Protein AF-A0A895XS58-F1 (afdb_monomer)

Organism: NCBI:txid2811108

Solvent-accessible surface area (backbone atoms only — not comparable to full-atom values): 7412 Å² total; per-residue (Å²): 134,59,72,72,59,52,55,50,51,54,54,49,50,51,52,51,53,51,51,50,50,53,52,44,53,51,46,25,74,73,75,34,82,37,66,32,33,68,58,48,52,53,50,45,73,73,41,39,81,55,27,58,73,80,34,48,70,58,36,33,53,48,30,47,49,38,15,52,22,23,49,63,63,69,35,55,72,57,15,49,54,30,34,52,54,28,34,53,51,18,61,77,70,66,35,46,55,60,28,11,53,38,33,38,52,52,18,50,53,29,45,77,72,69,36,54,84,66,13,53,63,29,45,53,49,14,60,73,34,36,76,76,83,75,81,75,70,96,78,131

pLDDT: mean 88.07, std 14.71, range [38.66, 98.62]

Radius of gyration: 17.18 Å; Cα contacts (8 Å, |Δi|>4): 136; chains: 1; bounding box: 55×33×44 Å

Nearest PDB structures (foldseek):
  6q6g-assembly1_Z  TM=8.247E-01  e=3.314E-01  Homo sapiens
  4g2v-assembly1_A  TM=5.310E-01  e=8.741E-02  Mus musculus
  4a1s-assembly1_B  TM=5.848E-01  e=1.833E-01  Drosophila melanogaster
  6hc2-assembly4_S  TM=4.593E-01  e=2.589E-01  Homo sapiens
  6hc2-assembly1_C  TM=4.607E-01  e=2.589E-01  Homo sapiens

Structure (mmCIF, N/CA/C/O backbone):
data_AF-A0A895XS58-F1
#
_entry.id   AF-A0A895XS58-F1
#
loop_
_atom_site.group_PDB
_atom_site.id
_atom_site.type_symbol
_atom_site.label_atom_id
_atom_site.label_alt_id
_atom_site.label_comp_id
_atom_site.label_asym_id
_atom_site.label_entity_id
_atom_site.label_seq_id
_atom_site.pdbx_PDB_ins_code
_atom_site.Cartn_x
_atom_site.Cartn_y
_atom_site.Cartn_z
_atom_site.occupancy
_atom_site.B_iso_or_equiv
_atom_site.auth_seq_id
_atom_site.auth_comp_id
_atom_site.auth_asym_id
_atom_site.auth_atom_id
_atom_site.pdbx_PDB_model_num
ATOM 1 N N . MET A 1 1 ? -31.443 1.891 18.732 1.00 51.69 1 MET A N 1
ATOM 2 C CA . MET A 1 1 ? -30.310 0.959 18.562 1.00 51.69 1 MET A CA 1
ATOM 3 C C . MET A 1 1 ? -29.328 1.262 19.680 1.00 51.69 1 MET A C 1
ATOM 5 O O . MET A 1 1 ? -29.010 2.432 19.854 1.00 51.69 1 MET A O 1
ATOM 9 N N . SER A 1 2 ? -29.003 0.283 20.526 1.00 69.00 2 SER A N 1
ATOM 10 C CA . SER A 1 2 ? -28.179 0.504 21.722 1.00 69.00 2 SER A CA 1
ATOM 11 C C . SER A 1 2 ? -26.706 0.643 21.328 1.00 69.00 2 SER A C 1
ATOM 13 O O . SER A 1 2 ? -26.252 -0.062 20.431 1.00 69.00 2 SER A O 1
ATOM 15 N N . THR A 1 3 ? -25.945 1.514 21.994 1.00 66.06 3 THR A N 1
ATOM 16 C CA . THR A 1 3 ? -24.501 1.720 21.745 1.00 66.06 3 THR A CA 1
ATOM 17 C C . THR A 1 3 ? -23.698 0.419 21.835 1.00 66.06 3 THR A C 1
ATOM 19 O O . THR A 1 3 ? -22.768 0.206 21.067 1.00 66.06 3 THR A O 1
ATOM 22 N N . LYS A 1 4 ? -24.140 -0.511 22.687 1.00 66.44 4 LYS A N 1
ATOM 23 C CA . LYS A 1 4 ? -23.542 -1.840 22.861 1.00 66.44 4 LYS A CA 1
ATOM 24 C C . LYS A 1 4 ? -23.708 -2.771 21.648 1.00 66.44 4 LYS A C 1
ATOM 26 O O . LYS A 1 4 ? -22.872 -3.647 21.444 1.00 66.44 4 LYS A O 1
ATOM 31 N N . ASP A 1 5 ? -24.769 -2.596 20.858 1.00 59.31 5 ASP A N 1
ATOM 32 C CA . ASP A 1 5 ? -24.979 -3.379 19.633 1.00 59.31 5 ASP A CA 1
ATOM 33 C C . ASP A 1 5 ? -24.129 -2.831 18.479 1.00 59.31 5 ASP A C 1
ATOM 35 O O . ASP A 1 5 ? -23.640 -3.609 17.665 1.00 59.31 5 ASP A O 1
ATOM 39 N N . SER A 1 6 ? -23.894 -1.512 18.448 1.00 60.16 6 SER A N 1
ATOM 40 C CA . SER A 1 6 ? -23.023 -0.865 17.455 1.00 60.16 6 SER A CA 1
ATOM 41 C C . SER A 1 6 ? -21.559 -1.278 17.638 1.00 60.16 6 SER A C 1
ATOM 43 O O . SER A 1 6 ? -20.952 -1.765 16.689 1.00 60.16 6 SER A O 1
ATOM 45 N N . ASP A 1 7 ? -21.037 -1.218 18.871 1.00 61.06 7 ASP A N 1
ATOM 46 C CA . ASP A 1 7 ? -19.665 -1.652 19.194 1.00 61.06 7 ASP A CA 1
ATOM 47 C C . ASP A 1 7 ? -19.419 -3.125 18.833 1.00 61.06 7 ASP A C 1
ATOM 49 O O . ASP A 1 7 ? -18.340 -3.510 18.379 1.00 61.06 7 ASP A O 1
ATOM 53 N N . ARG A 1 8 ? -20.430 -3.982 19.022 1.00 57.44 8 ARG A N 1
ATOM 54 C CA . ARG A 1 8 ? -20.319 -5.414 18.722 1.00 57.44 8 ARG A CA 1
ATOM 55 C C . ARG A 1 8 ? -20.285 -5.692 17.219 1.00 57.44 8 ARG A C 1
ATOM 57 O O . ARG A 1 8 ? -19.571 -6.598 16.794 1.00 57.44 8 ARG A O 1
ATOM 64 N N . ILE A 1 9 ? -21.049 -4.940 16.427 1.00 62.66 9 ILE A N 1
ATOM 65 C CA . ILE A 1 9 ? -21.054 -5.060 14.962 1.00 62.66 9 ILE A CA 1
ATOM 66 C C . ILE A 1 9 ? -19.726 -4.548 14.389 1.00 62.66 9 ILE A C 1
ATOM 68 O O . ILE A 1 9 ? -19.127 -5.230 13.559 1.00 62.66 9 ILE A O 1
ATOM 72 N N . GLU A 1 10 ? -19.220 -3.415 14.884 1.00 62.69 10 GLU A N 1
ATOM 73 C CA . GLU A 1 10 ? -17.927 -2.854 14.465 1.00 62.69 10 GLU A CA 1
ATOM 74 C C . GLU A 1 10 ? -16.756 -3.789 14.815 1.00 62.69 10 GLU A C 1
ATOM 76 O O . GLU A 1 10 ? -15.933 -4.101 13.955 1.00 62.69 10 GLU A O 1
ATOM 81 N N . SER A 1 11 ? -16.739 -4.352 16.030 1.00 62.91 11 SER A N 1
ATOM 82 C CA . SER A 1 11 ? -15.737 -5.345 16.447 1.00 62.91 11 SER A CA 1
ATOM 83 C C . SER A 1 11 ? -15.794 -6.647 15.628 1.00 62.91 11 SER A C 1
ATOM 85 O O . SER A 1 11 ? -14.754 -7.254 15.343 1.00 62.91 11 SER A O 1
ATOM 87 N N . SER A 1 12 ? -16.990 -7.075 15.211 1.00 69.94 12 SER A N 1
ATOM 88 C CA . SER A 1 12 ? -17.161 -8.246 14.342 1.00 69.94 12 SER A CA 1
ATOM 89 C C . SER A 1 12 ? -16.575 -8.001 12.948 1.00 69.94 12 SER A C 1
ATOM 91 O O . SER A 1 12 ? -15.835 -8.847 12.449 1.00 69.94 12 SER A O 1
ATOM 93 N N . GLY A 1 13 ? -16.843 -6.834 12.351 1.00 71.44 13 GLY A N 1
ATOM 94 C CA . GLY A 1 13 ? -16.297 -6.456 11.041 1.00 71.44 13 GLY A CA 1
ATOM 95 C C . GLY A 1 13 ? -14.772 -6.308 11.047 1.00 71.44 13 GLY A C 1
ATOM 96 O O . GLY A 1 13 ? -14.095 -6.754 10.123 1.00 71.44 13 GLY A O 1
ATOM 97 N N . ALA A 1 14 ? -14.202 -5.772 12.130 1.00 74.38 14 ALA A N 1
ATOM 98 C CA . ALA A 1 14 ? -12.754 -5.684 12.314 1.00 74.38 14 ALA A CA 1
ATOM 99 C C . ALA A 1 14 ? -12.065 -7.058 12.340 1.00 74.38 14 ALA A C 1
ATOM 101 O O . ALA A 1 14 ? -11.001 -7.264 11.741 1.00 74.38 14 ALA A O 1
ATOM 102 N N . THR A 1 15 ? -12.700 -8.016 13.018 1.00 82.69 15 THR A N 1
ATOM 103 C CA . THR A 1 15 ? -12.212 -9.395 13.119 1.00 82.69 15 THR A CA 1
ATOM 104 C C . THR A 1 15 ? -12.270 -10.091 11.759 1.00 82.69 15 THR A C 1
ATOM 106 O O . THR A 1 15 ? -11.309 -10.752 11.363 1.00 82.69 15 THR A O 1
ATOM 109 N N . GLU A 1 16 ? -13.355 -9.890 11.009 1.00 89.31 16 GLU A N 1
ATOM 110 C CA . GLU A 1 16 ? -13.529 -10.433 9.659 1.00 89.31 16 GLU A CA 1
ATOM 111 C C . GLU A 1 16 ? -12.497 -9.868 8.674 1.00 89.31 16 GLU A C 1
ATOM 113 O O . GLU A 1 16 ? -11.825 -10.628 7.978 1.00 89.31 16 GLU A O 1
ATOM 118 N N . ALA A 1 17 ? -12.279 -8.551 8.676 1.00 91.00 17 ALA A N 1
ATOM 119 C CA . ALA A 1 17 ? -11.302 -7.918 7.795 1.00 91.00 17 ALA A CA 1
ATOM 120 C C . ALA A 1 17 ? -9.863 -8.360 8.087 1.00 91.00 17 ALA A C 1
ATOM 122 O O . ALA A 1 17 ? -9.064 -8.554 7.167 1.00 91.00 17 ALA A O 1
ATOM 123 N N . THR A 1 18 ? -9.535 -8.569 9.362 1.00 93.31 18 THR A N 1
ATOM 124 C CA . THR A 1 18 ? -8.230 -9.104 9.765 1.00 93.31 18 THR A CA 1
ATOM 125 C C . THR A 1 18 ? -8.058 -10.554 9.309 1.00 93.31 18 THR A C 1
ATOM 127 O O . THR A 1 18 ? -6.997 -10.917 8.799 1.00 93.31 18 THR A O 1
ATOM 130 N N . ALA A 1 19 ? -9.099 -11.382 9.440 1.00 94.50 19 ALA A N 1
ATOM 131 C CA . ALA A 1 19 ? -9.082 -12.754 8.943 1.00 94.50 19 ALA A CA 1
ATOM 132 C C . ALA A 1 19 ? -8.915 -12.795 7.417 1.00 94.50 19 ALA A C 1
ATOM 134 O O . ALA A 1 19 ? -8.087 -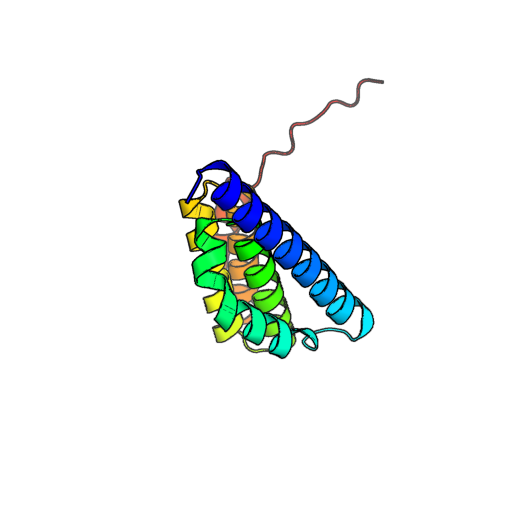13.557 6.914 1.00 94.50 19 ALA A O 1
ATOM 135 N N . LYS A 1 20 ? -9.624 -11.922 6.691 1.00 95.88 20 LYS A N 1
ATOM 136 C CA . LYS A 1 20 ? -9.516 -11.831 5.235 1.00 95.88 20 LYS A CA 1
ATOM 137 C C . LYS A 1 20 ? -8.121 -11.414 4.779 1.00 95.88 20 LYS A C 1
ATOM 139 O O . LYS A 1 20 ? -7.572 -12.006 3.855 1.00 95.88 20 LYS A O 1
ATOM 144 N N . LEU A 1 21 ? -7.512 -10.438 5.451 1.00 96.00 21 LEU A N 1
ATOM 145 C CA . LEU A 1 21 ? -6.126 -10.044 5.194 1.00 96.00 21 LEU A CA 1
ATOM 146 C C . LEU A 1 21 ? -5.153 -11.221 5.375 1.00 96.00 21 LEU A C 1
ATOM 148 O O . LEU A 1 21 ? -4.260 -11.415 4.551 1.00 96.00 21 LEU A O 1
ATOM 152 N N . SER A 1 22 ? -5.321 -12.012 6.436 1.00 96.12 22 SER A N 1
ATOM 153 C CA . SER A 1 22 ? -4.500 -13.205 6.668 1.00 96.12 22 SER A CA 1
ATOM 154 C C . SER A 1 22 ? -4.687 -14.269 5.582 1.00 96.12 22 SER A C 1
ATOM 156 O O . SER A 1 22 ? -3.703 -14.864 5.148 1.00 96.12 22 SER A O 1
ATOM 158 N N . GLU A 1 23 ? -5.917 -14.487 5.112 1.00 95.75 23 GLU A N 1
ATOM 159 C CA . GLU A 1 23 ? -6.206 -15.397 3.996 1.00 95.75 23 GLU A CA 1
ATOM 160 C C . GLU A 1 23 ? -5.501 -14.951 2.708 1.00 95.75 23 GLU A C 1
ATOM 162 O O . GLU A 1 23 ? -4.808 -15.749 2.080 1.00 95.75 23 GLU A O 1
ATOM 167 N N . LEU A 1 24 ? -5.614 -13.669 2.353 1.00 95.44 24 LEU A N 1
ATOM 168 C CA . LEU A 1 24 ? -5.005 -13.112 1.142 1.00 95.44 24 LEU A CA 1
ATOM 169 C C . LEU A 1 24 ? -3.473 -13.203 1.172 1.00 95.44 24 LEU A C 1
ATOM 171 O O . LEU A 1 24 ? -2.862 -13.599 0.185 1.00 95.44 24 LEU A O 1
ATOM 175 N N . ARG A 1 25 ? -2.845 -12.926 2.322 1.00 94.12 25 ARG A N 1
ATOM 176 C CA . ARG A 1 25 ? -1.393 -13.122 2.503 1.00 94.12 25 ARG A CA 1
ATOM 177 C C . ARG A 1 25 ? -0.981 -14.585 2.364 1.00 94.12 25 ARG A C 1
ATOM 179 O O . ARG A 1 25 ? 0.081 -14.883 1.829 1.00 94.12 25 ARG A O 1
ATOM 186 N N . ALA A 1 26 ? -1.802 -15.509 2.859 1.00 93.62 26 ALA A N 1
ATOM 187 C CA . ALA A 1 26 ? -1.534 -16.935 2.710 1.00 93.62 26 ALA A CA 1
ATOM 188 C C . ALA A 1 26 ? -1.683 -17.400 1.253 1.00 93.62 26 ALA A C 1
ATOM 190 O O . ALA A 1 26 ? -0.967 -18.311 0.834 1.00 93.62 26 ALA A O 1
ATOM 191 N N . LEU A 1 27 ? -2.600 -16.791 0.494 1.00 91.88 27 LEU A N 1
ATOM 192 C CA . LEU A 1 27 ? -2.778 -17.052 -0.930 1.00 91.88 27 LEU A CA 1
ATOM 193 C C . LEU A 1 27 ? -1.536 -16.625 -1.726 1.00 91.88 27 LEU A C 1
ATOM 195 O O . LEU A 1 27 ? -0.988 -17.459 -2.447 1.00 91.88 27 LEU A O 1
ATOM 199 N N . ASP A 1 28 ? -1.066 -15.390 -1.529 1.00 89.38 28 ASP A N 1
ATOM 200 C CA . ASP A 1 28 ? 0.188 -14.879 -2.108 1.00 89.38 28 ASP A CA 1
ATOM 201 C C . ASP A 1 28 ? 1.369 -15.799 -1.774 1.00 89.38 28 ASP A C 1
ATOM 203 O O . ASP A 1 28 ? 2.011 -16.361 -2.658 1.00 89.38 28 ASP A O 1
ATOM 207 N N . HIS A 1 29 ? 1.573 -16.094 -0.487 1.00 88.50 29 HIS A N 1
ATOM 208 C CA . HIS A 1 29 ? 2.678 -16.945 -0.050 1.00 88.50 29 HIS A CA 1
ATOM 209 C C . HIS A 1 29 ? 2.665 -18.347 -0.685 1.00 88.50 29 HIS A C 1
ATOM 211 O O . HIS A 1 29 ? 3.718 -18.950 -0.896 1.00 88.50 29 HIS A O 1
ATOM 217 N N . ARG A 1 30 ? 1.477 -18.895 -0.973 1.00 91.56 30 ARG A N 1
ATOM 218 C CA . ARG A 1 30 ? 1.322 -20.245 -1.533 1.00 91.56 30 ARG A CA 1
ATOM 219 C C . ARG A 1 30 ? 1.480 -20.282 -3.049 1.00 91.56 30 ARG A C 1
ATOM 221 O O . ARG A 1 30 ? 2.024 -21.255 -3.569 1.00 91.56 30 ARG A O 1
ATOM 228 N N . HIS A 1 31 ? 0.933 -19.296 -3.750 1.00 87.81 31 HIS A N 1
ATOM 229 C CA . HIS A 1 31 ? 0.808 -19.326 -5.209 1.00 87.81 31 HIS A CA 1
ATOM 230 C C . HIS A 1 31 ? 1.777 -18.384 -5.923 1.00 87.81 31 HIS A C 1
ATOM 232 O O . HIS A 1 31 ? 1.988 -18.535 -7.127 1.00 87.81 31 HIS A O 1
ATOM 238 N N . GLY A 1 32 ? 2.420 -17.499 -5.169 1.00 82.94 32 GLY A N 1
ATOM 239 C CA . GLY A 1 32 ? 3.399 -16.546 -5.640 1.00 82.94 32 GLY A CA 1
ATOM 240 C C . GLY A 1 32 ? 2.799 -15.207 -6.055 1.00 82.94 32 GLY A C 1
ATOM 241 O O . GLY A 1 32 ? 1.588 -15.038 -6.208 1.00 82.94 32 GLY A O 1
ATOM 242 N N . ALA A 1 33 ? 3.739 -14.302 -6.284 1.00 81.44 33 ALA A N 1
ATOM 243 C CA . ALA A 1 33 ? 3.613 -12.936 -6.754 1.00 81.44 33 ALA A CA 1
ATOM 244 C C . ALA A 1 33 ? 2.429 -12.675 -7.711 1.00 81.44 33 ALA A C 1
ATOM 246 O O . ALA A 1 33 ? 2.341 -13.258 -8.797 1.00 81.44 33 ALA A O 1
ATOM 247 N N . GLY A 1 34 ? 1.546 -11.749 -7.333 1.00 84.81 34 GLY A N 1
ATOM 248 C CA . GLY A 1 34 ? 0.475 -11.211 -8.181 1.00 84.81 34 GLY A CA 1
ATOM 249 C C . GLY A 1 34 ? -0.838 -12.005 -8.162 1.00 84.81 34 GLY A C 1
ATOM 250 O O . GLY A 1 34 ? -1.840 -11.548 -8.724 1.00 84.81 34 GLY A O 1
ATOM 251 N N . VAL A 1 35 ? -0.866 -13.191 -7.544 1.00 92.06 35 VAL A N 1
ATOM 252 C CA . VAL A 1 35 ? -2.047 -14.071 -7.538 1.00 92.06 35 VAL A CA 1
ATOM 253 C C . VAL A 1 35 ? -3.165 -13.520 -6.657 1.00 92.06 35 VAL A C 1
ATOM 255 O O . VAL A 1 35 ? -4.339 -13.664 -7.008 1.00 92.06 35 VAL A O 1
ATOM 258 N N . ALA A 1 36 ? -2.837 -12.867 -5.541 1.00 94.75 36 ALA A N 1
ATOM 259 C CA . ALA A 1 36 ? -3.855 -12.330 -4.646 1.00 94.75 36 ALA A CA 1
ATOM 260 C C . ALA A 1 36 ? -4.438 -11.002 -5.151 1.00 94.75 36 ALA A C 1
ATOM 262 O O . ALA A 1 36 ? -5.510 -10.597 -4.688 1.00 94.75 36 ALA A O 1
ATOM 263 N N . PHE A 1 37 ? -3.792 -10.349 -6.130 1.00 96.38 37 PHE A N 1
ATOM 264 C CA . PHE A 1 37 ? -4.181 -9.029 -6.635 1.00 96.38 37 PHE A CA 1
ATOM 265 C C . PHE A 1 37 ? -5.678 -8.877 -6.976 1.00 96.38 37 PHE A C 1
ATOM 267 O O . PHE A 1 37 ? -6.310 -7.931 -6.491 1.00 96.38 37 PHE A O 1
ATOM 274 N N . PRO A 1 38 ? -6.312 -9.766 -7.771 1.00 96.25 38 PRO A N 1
ATOM 275 C CA . PRO A 1 38 ? -7.715 -9.578 -8.142 1.00 96.25 38 PRO A CA 1
ATOM 276 C C . PRO A 1 38 ? -8.654 -9.666 -6.933 1.00 96.25 38 PRO A C 1
ATOM 278 O O . PRO A 1 38 ? -9.660 -8.952 -6.861 1.00 96.25 38 PRO A O 1
ATOM 281 N N . GLU A 1 39 ? -8.320 -10.527 -5.973 1.00 96.19 39 GLU A N 1
ATOM 282 C CA . GLU A 1 39 ? -9.142 -10.785 -4.798 1.00 96.19 39 GLU A CA 1
ATOM 283 C C . GLU A 1 39 ? -9.012 -9.664 -3.763 1.00 96.19 39 GLU A C 1
ATOM 285 O O . GLU A 1 39 ? -10.029 -9.134 -3.307 1.00 96.19 39 GLU A O 1
ATOM 290 N N . VAL A 1 40 ? -7.785 -9.209 -3.475 1.00 96.81 40 VAL A N 1
ATOM 291 C CA . VAL A 1 40 ? -7.563 -8.060 -2.584 1.00 96.81 40 VAL A CA 1
ATOM 292 C C . VAL A 1 40 ? -8.203 -6.791 -3.149 1.00 96.81 40 VAL A C 1
ATOM 294 O O . VAL A 1 40 ? -8.856 -6.055 -2.411 1.00 96.81 40 VAL A O 1
ATOM 297 N N . MET A 1 41 ? -8.130 -6.562 -4.466 1.00 98.06 41 MET A N 1
ATOM 298 C CA . MET A 1 41 ? -8.775 -5.407 -5.101 1.00 98.06 41 MET A CA 1
ATOM 299 C C . MET A 1 41 ? -10.302 -5.488 -5.061 1.00 98.06 41 MET A C 1
ATOM 301 O O . MET A 1 41 ? -10.970 -4.464 -4.907 1.00 98.06 41 MET A O 1
ATOM 305 N N . THR A 1 42 ? -10.872 -6.687 -5.188 1.00 97.81 4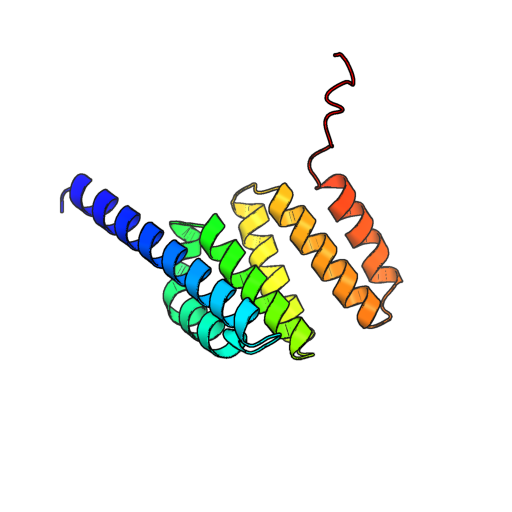2 THR A N 1
ATOM 306 C CA . THR A 1 42 ? -12.320 -6.893 -5.047 1.00 97.81 42 THR A CA 1
ATOM 307 C C . THR A 1 42 ? -12.773 -6.567 -3.628 1.00 97.81 42 THR A C 1
ATOM 309 O O . THR A 1 42 ? -13.726 -5.808 -3.452 1.00 97.81 42 THR A O 1
ATOM 312 N N . TYR A 1 43 ? -12.042 -7.057 -2.626 1.00 97.00 43 TYR A N 1
ATOM 313 C CA . TYR A 1 43 ? -12.328 -6.779 -1.223 1.00 97.00 43 TYR A CA 1
ATOM 314 C C . TYR A 1 43 ? -12.183 -5.287 -0.883 1.00 97.00 43 TYR A C 1
ATOM 316 O O . TYR A 1 43 ? -13.086 -4.686 -0.304 1.00 97.00 43 TYR A O 1
ATOM 324 N N . LEU A 1 44 ? -11.099 -4.643 -1.328 1.00 97.19 44 LEU A N 1
ATOM 325 C CA . LEU A 1 44 ? -10.871 -3.208 -1.130 1.00 97.19 44 LEU A CA 1
ATOM 326 C C . LEU A 1 44 ? -11.982 -2.347 -1.744 1.00 97.19 44 LEU A C 1
ATOM 328 O O . LEU A 1 44 ? -12.422 -1.380 -1.126 1.00 97.19 44 LEU A O 1
ATOM 332 N N . ARG A 1 45 ? -12.486 -2.687 -2.936 1.00 97.06 45 ARG A N 1
ATOM 333 C CA . ARG A 1 45 ? -13.596 -1.939 -3.557 1.00 97.06 45 ARG A CA 1
ATOM 334 C C . ARG A 1 45 ? -14.873 -1.966 -2.717 1.00 97.06 45 ARG A C 1
ATOM 336 O O . ARG A 1 45 ? -15.609 -0.977 -2.734 1.00 97.06 45 ARG A O 1
ATOM 343 N N . ALA A 1 46 ? -15.130 -3.071 -2.020 1.00 96.25 46 ALA A N 1
ATOM 344 C CA . ALA A 1 46 ? -16.281 -3.212 -1.138 1.00 96.25 46 ALA A CA 1
ATOM 345 C C . ALA A 1 46 ? -16.059 -2.476 0.194 1.00 96.25 46 ALA A C 1
ATOM 347 O O . ALA A 1 46 ? -16.863 -1.623 0.571 1.00 96.25 46 ALA A O 1
ATOM 348 N N . GLU A 1 47 ? -14.927 -2.731 0.853 1.00 95.75 47 GLU A N 1
ATOM 349 C CA . GLU A 1 47 ? -14.780 -2.450 2.285 1.00 95.75 47 GLU A CA 1
ATOM 350 C C . GLU A 1 47 ? -13.938 -1.216 2.622 1.00 95.75 47 GLU A C 1
ATOM 352 O O . GLU A 1 47 ? -14.035 -0.684 3.729 1.00 95.75 47 GLU A O 1
ATOM 357 N N . LEU A 1 48 ? -13.127 -0.698 1.694 1.00 95.25 48 LEU A N 1
ATOM 358 C CA . LEU A 1 48 ? -12.092 0.287 2.034 1.00 95.25 48 LEU A CA 1
ATOM 359 C C . LEU A 1 48 ? -12.642 1.546 2.717 1.00 95.25 48 LEU A C 1
ATOM 361 O O . LEU A 1 48 ? -12.092 1.993 3.717 1.00 95.25 48 LEU A O 1
ATOM 365 N N . ARG A 1 49 ? -13.762 2.101 2.237 1.00 94.56 49 ARG A N 1
ATOM 366 C CA . ARG A 1 49 ? -14.362 3.305 2.847 1.00 94.56 49 ARG A CA 1
ATOM 367 C C . ARG A 1 49 ? -14.830 3.084 4.285 1.00 94.56 49 ARG A C 1
ATOM 369 O O . ARG A 1 49 ? -14.868 4.046 5.053 1.00 94.56 49 ARG A O 1
ATOM 376 N N . HIS A 1 50 ? -15.248 1.865 4.615 1.00 93.44 50 HIS A N 1
ATOM 377 C CA . HIS A 1 50 ? -15.622 1.500 5.973 1.00 93.44 50 HIS A CA 1
ATOM 378 C C . HIS A 1 50 ? -14.358 1.317 6.820 1.00 93.44 50 HIS A C 1
ATOM 380 O O . HIS A 1 50 ? -14.195 2.015 7.819 1.00 93.44 50 HIS A O 1
ATOM 386 N N . LEU A 1 51 ? -13.419 0.492 6.346 1.0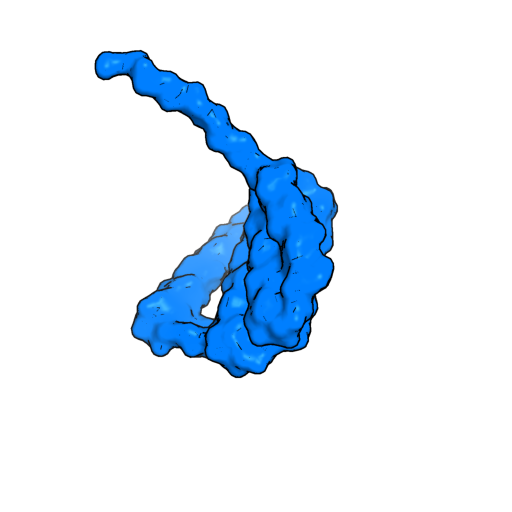0 94.56 51 LEU A N 1
ATOM 387 C CA . LEU A 1 51 ? -12.174 0.177 7.049 1.00 94.56 51 LEU A CA 1
ATOM 388 C C . LEU A 1 51 ? -11.293 1.404 7.301 1.00 94.56 51 LEU A C 1
ATOM 390 O O . LEU A 1 51 ? -10.669 1.492 8.348 1.00 94.56 51 LEU A O 1
ATOM 394 N N . GLU A 1 52 ? -11.258 2.391 6.402 1.00 94.12 52 GLU A N 1
ATOM 395 C CA . GLU A 1 52 ? -10.522 3.642 6.639 1.00 94.12 52 GLU A CA 1
ATOM 396 C C . GLU A 1 52 ? -10.988 4.384 7.902 1.00 94.12 52 GLU A C 1
ATOM 398 O O . GLU A 1 52 ? -10.206 5.126 8.497 1.00 94.12 52 GLU A O 1
ATOM 403 N N . LYS A 1 53 ? -12.257 4.212 8.292 1.00 91.62 53 LYS A N 1
ATOM 404 C CA . LYS A 1 53 ? -12.860 4.882 9.448 1.00 91.62 53 LYS A CA 1
ATOM 405 C C . LYS A 1 53 ? -12.787 4.029 10.706 1.00 91.62 53 LYS A C 1
ATOM 407 O O . LYS A 1 53 ? -12.457 4.564 11.759 1.00 91.62 53 LYS A O 1
ATOM 412 N N . SER A 1 54 ? -13.129 2.746 10.596 1.00 92.19 54 SER A N 1
ATOM 413 C CA . SER A 1 54 ? -13.211 1.834 11.740 1.00 92.19 54 SER A CA 1
ATOM 414 C C . SER A 1 54 ? -11.870 1.178 12.061 1.00 92.19 54 SER A C 1
ATOM 416 O O . SER A 1 54 ? -11.491 1.099 13.221 1.00 92.19 54 SER A O 1
ATOM 418 N N . GLU A 1 55 ? -11.114 0.766 11.041 1.00 94.56 55 GLU A N 1
ATOM 419 C CA . GLU A 1 55 ? -9.934 -0.096 11.174 1.00 94.56 55 GLU A CA 1
ATOM 420 C C . GLU A 1 55 ? -8.768 0.359 10.274 1.00 94.56 55 GLU A C 1
ATOM 422 O O . GLU A 1 55 ? -8.322 -0.371 9.376 1.00 94.56 55 GLU A O 1
ATOM 427 N N . PRO A 1 56 ? -8.220 1.571 10.492 1.00 94.31 56 PRO A N 1
ATOM 428 C CA . PRO A 1 56 ? -7.248 2.176 9.581 1.00 94.31 56 PRO A CA 1
ATOM 429 C C . PRO A 1 56 ? -5.973 1.339 9.409 1.00 94.31 56 PRO A C 1
ATOM 431 O O . PRO A 1 56 ? -5.360 1.362 8.343 1.00 94.31 56 PRO A O 1
ATOM 434 N N . ARG A 1 57 ? -5.571 0.559 10.423 1.00 95.06 57 ARG A N 1
ATOM 435 C CA . ARG A 1 57 ? -4.414 -0.350 10.324 1.00 95.06 57 ARG A CA 1
ATOM 436 C C . 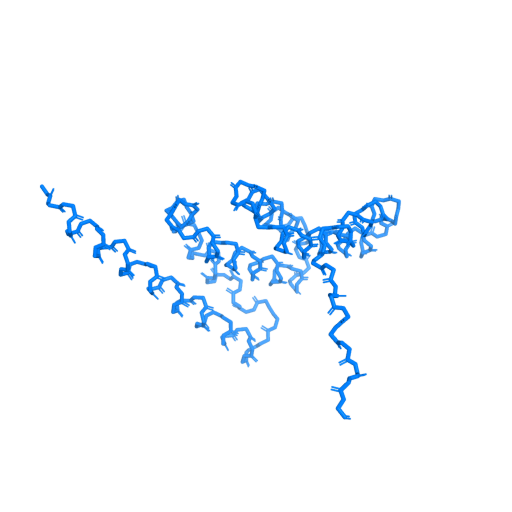ARG A 1 57 ? -4.659 -1.499 9.348 1.00 95.06 57 ARG A C 1
ATOM 438 O O . ARG A 1 57 ? -3.773 -1.826 8.556 1.00 95.06 57 ARG A O 1
ATOM 445 N N . THR A 1 58 ? -5.852 -2.082 9.382 1.00 96.12 58 THR A N 1
ATOM 446 C CA . THR A 1 58 ? -6.251 -3.160 8.473 1.00 96.12 58 THR A CA 1
ATOM 447 C C . THR A 1 58 ? -6.424 -2.624 7.055 1.00 96.12 58 THR A C 1
ATOM 449 O O . THR A 1 58 ? -5.913 -3.232 6.118 1.00 96.12 58 THR A O 1
ATOM 452 N N . ALA A 1 59 ? -7.027 -1.438 6.897 1.00 97.19 59 ALA A N 1
ATOM 453 C CA . ALA A 1 59 ? -7.115 -0.751 5.606 1.00 97.19 59 ALA A CA 1
ATOM 454 C C . ALA A 1 59 ? -5.730 -0.524 4.977 1.00 97.19 59 ALA A C 1
ATOM 456 O O . ALA A 1 59 ? -5.506 -0.901 3.828 1.00 97.19 59 ALA A O 1
ATOM 457 N N . MET A 1 60 ? -4.781 0.029 5.745 1.00 98.06 60 MET A N 1
ATOM 458 C CA . MET A 1 60 ? -3.404 0.225 5.278 1.00 98.06 60 MET A CA 1
ATOM 459 C C . MET A 1 60 ? -2.734 -1.093 4.894 1.00 98.06 60 MET A C 1
ATO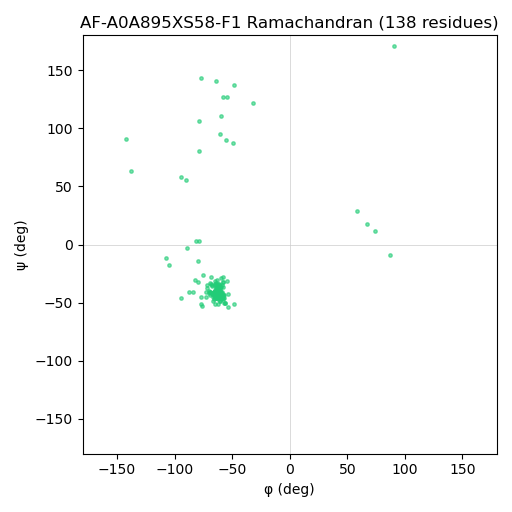M 461 O O . MET A 1 60 ? -2.055 -1.148 3.879 1.00 98.06 60 MET A O 1
ATOM 465 N N . SER A 1 61 ? -2.939 -2.157 5.670 1.00 97.00 61 SER A N 1
ATOM 466 C CA . SER A 1 61 ? -2.317 -3.457 5.397 1.00 97.00 61 SER A CA 1
ATOM 467 C C . SER A 1 61 ? -2.856 -4.130 4.130 1.00 97.00 61 SER A C 1
ATOM 469 O O . SER A 1 61 ? -2.105 -4.814 3.440 1.00 97.00 61 SER A O 1
ATOM 471 N N . LEU A 1 62 ? -4.143 -3.950 3.817 1.00 97.88 62 LEU A N 1
ATOM 472 C CA . LEU A 1 62 ? -4.749 -4.454 2.581 1.00 97.88 62 LEU A CA 1
ATOM 473 C C . LEU A 1 62 ? -4.290 -3.658 1.357 1.00 97.88 62 LEU A C 1
ATOM 475 O O . LEU A 1 62 ? -4.008 -4.251 0.320 1.00 97.88 62 LEU A O 1
ATOM 479 N N . LEU A 1 63 ? -4.199 -2.330 1.476 1.00 98.44 63 LEU A N 1
ATOM 480 C CA . LEU A 1 63 ? -3.672 -1.480 0.407 1.00 98.44 63 LEU A CA 1
ATOM 481 C C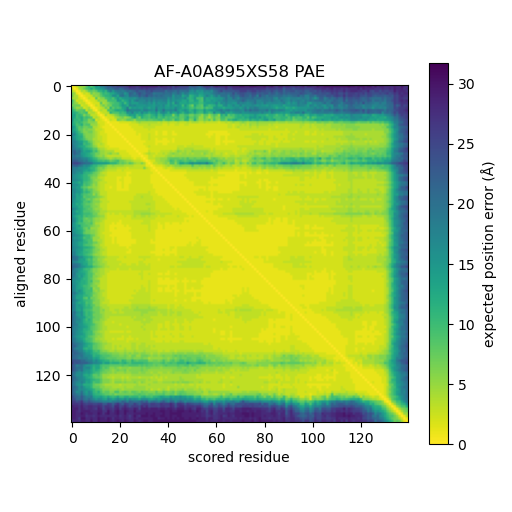 . LEU A 1 63 ? -2.188 -1.751 0.142 1.00 98.44 63 LEU A C 1
ATOM 483 O O . LEU A 1 63 ? -1.796 -1.829 -1.016 1.00 98.44 63 LEU A O 1
ATOM 487 N N . ASP A 1 64 ? -1.387 -1.940 1.193 1.00 97.38 64 ASP A N 1
ATOM 488 C CA . ASP A 1 64 ? 0.032 -2.297 1.095 1.00 97.38 64 ASP A CA 1
ATOM 489 C C . ASP A 1 64 ? 0.221 -3.652 0.397 1.00 97.38 64 ASP A C 1
ATOM 491 O O . ASP A 1 64 ? 1.032 -3.756 -0.520 1.00 97.38 64 ASP A O 1
ATOM 495 N N . LEU A 1 65 ? -0.595 -4.660 0.743 1.00 97.06 65 LEU A N 1
ATOM 496 C CA . LEU A 1 65 ? -0.611 -5.943 0.032 1.00 97.06 65 LEU A CA 1
ATOM 497 C C . LEU A 1 65 ? -0.990 -5.761 -1.443 1.00 97.06 65 LEU A C 1
ATOM 499 O O . LEU A 1 65 ? -0.286 -6.244 -2.318 1.00 97.06 65 LEU A O 1
ATOM 503 N N . ALA A 1 66 ? -2.063 -5.027 -1.744 1.00 98.06 66 ALA A N 1
ATOM 504 C CA . ALA A 1 66 ? -2.466 -4.780 -3.128 1.00 98.06 66 ALA A CA 1
ATOM 505 C C . ALA A 1 66 ? -1.393 -4.023 -3.929 1.00 98.06 66 ALA A C 1
ATOM 507 O O . ALA A 1 66 ? -1.207 -4.291 -5.114 1.00 98.06 66 ALA A O 1
ATOM 508 N N . ALA A 1 67 ? -0.690 -3.080 -3.296 1.00 97.75 67 ALA A N 1
ATOM 509 C CA . ALA A 1 67 ? 0.402 -2.347 -3.918 1.00 97.75 67 ALA A CA 1
ATOM 510 C C . ALA A 1 67 ? 1.579 -3.275 -4.227 1.00 97.75 67 ALA A C 1
ATOM 512 O O . ALA A 1 67 ? 2.070 -3.259 -5.352 1.00 97.75 67 ALA A O 1
ATOM 513 N N . TYR A 1 68 ? 1.972 -4.114 -3.265 1.00 95.31 68 TYR A N 1
ATOM 514 C CA . TYR A 1 68 ? 3.017 -5.124 -3.426 1.00 95.31 68 TYR A CA 1
ATOM 515 C C . TYR A 1 68 ? 2.713 -6.071 -4.599 1.00 95.31 68 TYR A C 1
ATOM 517 O O . TYR A 1 68 ? 3.509 -6.197 -5.526 1.00 95.31 68 TYR A O 1
ATOM 525 N N . GLU A 1 69 ? 1.503 -6.622 -4.636 1.00 96.31 69 GLU A N 1
ATOM 526 C CA . GLU A 1 69 ? 1.023 -7.476 -5.726 1.00 96.31 69 GLU A CA 1
ATOM 527 C C . GLU A 1 69 ? 1.029 -6.754 -7.089 1.00 96.31 69 GLU A C 1
ATOM 529 O O . GLU A 1 69 ? 1.343 -7.342 -8.123 1.00 96.31 69 GLU A O 1
ATOM 534 N N . ALA A 1 70 ? 0.710 -5.456 -7.117 1.00 96.75 70 ALA A N 1
ATOM 535 C CA . ALA A 1 70 ? 0.788 -4.657 -8.336 1.00 96.75 70 ALA A CA 1
ATOM 536 C C . ALA A 1 70 ? 2.237 -4.451 -8.816 1.00 96.75 70 ALA A C 1
ATOM 538 O O . ALA A 1 70 ? 2.461 -4.436 -10.027 1.00 96.75 70 ALA A O 1
ATOM 539 N N . VAL A 1 71 ? 3.216 -4.320 -7.908 1.00 94.94 71 VAL A N 1
ATOM 540 C CA . VAL A 1 71 ? 4.650 -4.280 -8.267 1.00 94.94 71 VAL A CA 1
ATOM 541 C C . VAL A 1 71 ? 5.060 -5.579 -8.949 1.00 94.94 71 VAL A C 1
ATOM 543 O O . VAL A 1 71 ? 5.697 -5.560 -10.005 1.00 94.94 71 VAL A O 1
ATOM 546 N N . ASP A 1 72 ? 4.643 -6.702 -8.375 1.00 93.62 72 ASP A N 1
ATOM 547 C CA . ASP A 1 72 ? 4.914 -8.038 -8.895 1.00 93.62 72 ASP A CA 1
ATOM 548 C C . ASP A 1 72 ? 4.324 -8.250 -10.297 1.00 93.62 72 ASP A C 1
ATOM 550 O O . ASP A 1 72 ? 4.960 -8.831 -11.180 1.00 93.62 72 ASP A O 1
ATOM 554 N N . LEU A 1 73 ? 3.148 -7.675 -10.550 1.00 94.50 73 LEU A N 1
ATOM 555 C CA . LEU A 1 73 ? 2.503 -7.655 -11.863 1.00 94.50 73 LEU A CA 1
ATOM 556 C C . LEU A 1 73 ? 3.070 -6.602 -12.833 1.00 94.50 73 LEU A C 1
ATOM 558 O O . LEU A 1 73 ? 2.551 -6.465 -13.942 1.00 94.50 73 LEU A O 1
ATOM 562 N N . ARG A 1 74 ? 4.118 -5.854 -12.453 1.00 94.31 74 ARG A N 1
ATOM 563 C CA . ARG A 1 74 ? 4.694 -4.734 -13.230 1.00 94.31 74 ARG A CA 1
ATOM 564 C C . ARG A 1 74 ? 3.689 -3.618 -13.540 1.00 94.31 74 ARG A C 1
ATOM 566 O O . ARG A 1 74 ? 3.786 -2.932 -14.558 1.00 94.31 74 ARG A O 1
ATOM 573 N N . ALA A 1 75 ? 2.701 -3.437 -12.671 1.00 95.06 75 ALA A N 1
ATOM 574 C CA . ALA A 1 75 ? 1.685 -2.402 -12.773 1.00 95.06 75 ALA A CA 1
ATOM 575 C C . ALA A 1 75 ? 2.085 -1.165 -11.948 1.00 95.06 75 ALA A C 1
ATOM 577 O O . ALA A 1 75 ? 1.347 -0.738 -11.059 1.00 95.06 75 ALA A O 1
ATOM 578 N N . ASP A 1 76 ? 3.242 -0.570 -12.253 1.00 94.19 76 ASP A N 1
ATOM 579 C CA . ASP A 1 76 ? 3.906 0.452 -11.424 1.00 94.19 76 ASP A CA 1
ATOM 580 C C . ASP A 1 76 ? 3.005 1.648 -11.074 1.00 94.19 76 ASP A C 1
ATOM 582 O O . ASP A 1 76 ? 2.947 2.069 -9.921 1.00 94.19 76 ASP A O 1
ATOM 586 N N . ALA A 1 77 ? 2.229 2.157 -12.037 1.00 95.25 77 ALA A N 1
ATOM 587 C CA . ALA A 1 77 ? 1.287 3.255 -11.793 1.00 95.25 77 ALA A CA 1
ATOM 588 C C . ALA A 1 77 ? 0.164 2.867 -10.812 1.00 95.25 77 ALA A C 1
ATOM 590 O O . ALA A 1 77 ? -0.302 3.692 -10.028 1.00 95.25 77 ALA A O 1
ATOM 591 N N . THR A 1 78 ? -0.263 1.601 -10.839 1.00 97.50 78 THR A N 1
ATOM 592 C CA . THR A 1 78 ? -1.268 1.077 -9.905 1.00 97.50 78 THR A CA 1
ATOM 593 C C . THR A 1 78 ? -0.667 0.904 -8.516 1.00 97.50 78 THR A C 1
ATOM 595 O O . THR A 1 78 ? -1.272 1.338 -7.537 1.00 97.50 78 THR A O 1
ATOM 598 N N . ALA A 1 79 ? 0.541 0.339 -8.429 1.00 97.69 79 ALA A N 1
ATOM 599 C CA . ALA A 1 79 ? 1.269 0.212 -7.170 1.00 97.69 79 ALA A CA 1
ATOM 600 C C . ALA A 1 79 ? 1.497 1.581 -6.514 1.00 97.69 79 ALA A C 1
ATOM 602 O O . ALA A 1 79 ? 1.209 1.755 -5.331 1.00 97.69 79 ALA A O 1
ATOM 603 N N . GLN A 1 80 ? 1.929 2.577 -7.294 1.00 97.25 80 GLN A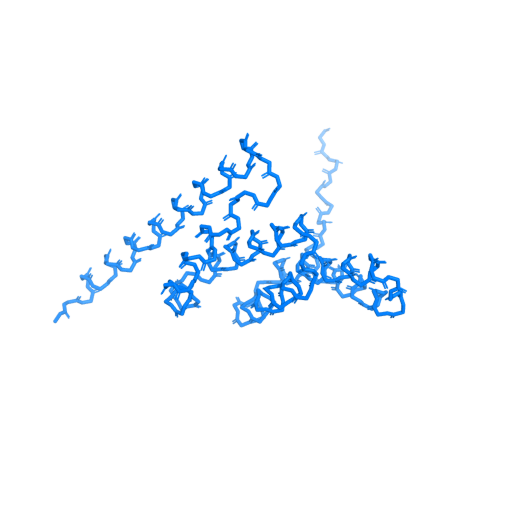 N 1
ATOM 604 C CA . GLN A 1 80 ? 2.117 3.945 -6.819 1.00 97.25 80 GLN A CA 1
ATOM 605 C C . GLN A 1 80 ? 0.824 4.525 -6.231 1.00 97.25 80 GLN A C 1
ATOM 607 O O . GLN A 1 80 ? 0.841 4.999 -5.097 1.00 97.25 80 GLN A O 1
ATOM 612 N N . ALA A 1 81 ? -0.300 4.446 -6.949 1.00 98.19 81 ALA A N 1
ATOM 613 C CA . ALA A 1 81 ? -1.576 4.978 -6.466 1.00 98.19 81 ALA A CA 1
ATOM 614 C C . ALA A 1 81 ? -2.040 4.307 -5.155 1.00 98.19 81 ALA A C 1
ATOM 616 O O . ALA A 1 81 ? -2.555 4.972 -4.253 1.00 98.19 81 ALA A O 1
ATOM 617 N N . LEU A 1 82 ? -1.831 2.993 -5.022 1.00 98.62 82 LEU A N 1
ATOM 618 C CA . LEU A 1 82 ? -2.170 2.237 -3.811 1.00 98.62 82 LEU A CA 1
ATOM 619 C C . LEU A 1 82 ? -1.262 2.609 -2.626 1.00 98.62 82 LEU A C 1
ATOM 621 O O . LEU A 1 82 ? -1.748 2.799 -1.505 1.00 98.62 82 LEU A O 1
ATOM 625 N N . TYR A 1 83 ? 0.040 2.790 -2.863 1.00 98.38 83 TYR A N 1
ATOM 626 C CA . TYR A 1 83 ? 0.963 3.300 -1.848 1.00 98.38 83 TYR A CA 1
ATOM 627 C C . TYR A 1 83 ? 0.616 4.731 -1.430 1.00 98.38 83 TYR A C 1
ATOM 629 O O . TYR A 1 83 ? 0.551 5.014 -0.236 1.00 98.38 83 TYR A O 1
ATOM 637 N N . GLU A 1 84 ? 0.304 5.628 -2.364 1.00 98.00 84 GLU A N 1
ATOM 638 C CA . GLU A 1 84 ? -0.137 6.991 -2.047 1.00 98.00 84 GLU A CA 1
ATOM 639 C C . GLU A 1 84 ? -1.399 6.988 -1.169 1.00 98.00 84 GLU A C 1
ATOM 641 O O . GLU A 1 84 ? -1.456 7.699 -0.162 1.00 98.00 84 GLU A O 1
ATOM 646 N N . GLN A 1 85 ? -2.379 6.127 -1.464 1.00 98.31 85 GLN A N 1
ATOM 647 C CA . GLN A 1 85 ? -3.564 5.980 -0.616 1.00 98.31 85 GLN A CA 1
ATOM 648 C C . GLN A 1 85 ? -3.225 5.442 0.783 1.00 98.31 85 GLN A C 1
ATOM 650 O O . GLN A 1 85 ? -3.741 5.954 1.783 1.00 98.31 85 GLN A O 1
ATOM 655 N N . THR A 1 86 ? -2.315 4.469 0.874 1.00 98.50 86 THR A N 1
ATOM 656 C CA . THR A 1 86 ? -1.807 3.955 2.157 1.00 98.50 86 THR A CA 1
ATOM 657 C C . THR A 1 86 ? -1.139 5.069 2.965 1.00 98.50 86 THR A C 1
ATOM 659 O O . THR A 1 86 ? -1.414 5.219 4.157 1.00 98.50 86 THR A O 1
ATOM 662 N N . LEU A 1 87 ? -0.321 5.904 2.317 1.00 98.06 87 LEU A N 1
ATOM 663 C CA . LEU A 1 87 ? 0.360 7.037 2.941 1.00 98.06 87 LEU A CA 1
ATOM 664 C C . LEU A 1 87 ? -0.636 8.071 3.478 1.00 98.06 87 LEU A C 1
ATOM 666 O O . LEU A 1 87 ? -0.474 8.552 4.599 1.00 98.06 87 LEU A O 1
ATOM 670 N N . MET A 1 88 ? -1.702 8.375 2.733 1.00 98.00 88 MET A N 1
ATOM 671 C CA . MET A 1 88 ? -2.754 9.277 3.213 1.00 98.00 88 MET A CA 1
ATOM 672 C C . MET A 1 88 ? -3.434 8.756 4.486 1.00 98.00 88 MET A C 1
ATOM 674 O O . MET A 1 88 ? -3.740 9.538 5.390 1.00 98.00 88 MET A O 1
ATOM 678 N N . ILE A 1 89 ? -3.694 7.448 4.589 1.00 97.75 89 ILE A N 1
ATOM 679 C CA . ILE A 1 89 ? -4.258 6.853 5.813 1.00 97.75 89 ILE A CA 1
ATOM 680 C C . ILE A 1 89 ? -3.224 6.883 6.943 1.00 97.75 89 ILE A C 1
ATOM 682 O O . ILE A 1 89 ? -3.572 7.233 8.072 1.00 97.75 89 ILE A O 1
ATOM 686 N N . ALA A 1 90 ? -1.953 6.590 6.656 1.00 97.06 90 ALA A N 1
ATOM 687 C CA . ALA A 1 90 ? -0.876 6.635 7.643 1.00 97.06 90 ALA A CA 1
ATOM 688 C C . ALA A 1 90 ? -0.718 8.036 8.251 1.00 97.06 90 ALA A C 1
ATOM 690 O O . ALA A 1 90 ? -0.643 8.167 9.471 1.00 97.06 90 ALA A O 1
ATOM 691 N N . ILE A 1 91 ? -0.762 9.085 7.423 1.00 96.50 91 ILE A N 1
ATOM 692 C CA . ILE A 1 91 ? -0.716 10.483 7.870 1.00 96.50 91 ILE A CA 1
ATOM 693 C C . ILE A 1 91 ? -1.931 10.810 8.747 1.00 96.50 91 ILE A C 1
ATOM 695 O O . ILE A 1 91 ? -1.763 11.296 9.863 1.00 96.50 91 ILE A O 1
ATOM 699 N N . ARG A 1 92 ? -3.153 10.503 8.283 1.00 96.69 92 ARG A N 1
ATOM 700 C CA . ARG A 1 92 ? -4.394 10.785 9.035 1.00 96.69 92 ARG A CA 1
ATOM 701 C C . ARG A 1 92 ? -4.470 10.042 10.371 1.00 96.69 92 ARG A C 1
ATOM 703 O O . ARG A 1 92 ? -5.017 10.577 11.327 1.00 96.69 92 ARG A O 1
ATOM 710 N N . SER A 1 93 ? -3.932 8.826 10.434 1.00 94.38 93 SER A N 1
ATOM 711 C CA . SER A 1 93 ? -3.924 7.984 11.639 1.00 94.38 93 SER A CA 1
ATOM 712 C C . SER A 1 93 ? -2.704 8.203 12.543 1.00 94.38 93 SER A C 1
ATOM 714 O O . SER A 1 93 ? -2.611 7.577 13.597 1.00 94.38 93 SER A O 1
ATOM 716 N N . GLY A 1 94 ? -1.754 9.060 12.147 1.00 94.56 94 GLY A N 1
ATOM 717 C CA . GLY A 1 94 ? -0.506 9.279 12.885 1.00 94.56 94 GLY A CA 1
ATOM 718 C C . GLY A 1 94 ? 0.443 8.072 12.890 1.00 94.56 94 GLY A C 1
ATOM 719 O O . GLY A 1 94 ? 1.345 7.997 13.725 1.00 94.56 94 GLY A O 1
ATOM 720 N N . SER A 1 95 ? 0.265 7.115 11.974 1.00 93.75 95 SER A N 1
ATOM 721 C CA . SER A 1 95 ? 1.084 5.904 11.875 1.00 93.75 95 SER A CA 1
ATOM 722 C C . SER A 1 95 ? 2.421 6.197 11.191 1.00 93.75 95 SER A C 1
ATOM 724 O O . SER A 1 95 ? 2.611 5.958 9.997 1.00 93.75 95 SER A O 1
ATOM 726 N N . ARG A 1 96 ? 3.371 6.736 11.962 1.00 93.94 96 ARG A N 1
ATOM 727 C CA . ARG A 1 96 ? 4.693 7.145 11.459 1.00 93.94 96 ARG A CA 1
ATOM 728 C C . ARG A 1 96 ? 5.482 5.981 10.845 1.00 93.94 96 ARG A C 1
ATOM 730 O O . ARG A 1 96 ? 6.069 6.152 9.782 1.00 93.94 96 ARG A O 1
ATOM 737 N N . SER A 1 97 ? 5.460 4.803 11.473 1.00 93.25 97 SER A N 1
ATOM 738 C CA . SER A 1 97 ? 6.172 3.616 10.976 1.00 93.25 97 SER A CA 1
ATOM 739 C C . SER A 1 97 ? 5.613 3.121 9.643 1.00 93.25 97 SER A C 1
ATOM 741 O O . SER A 1 97 ? 6.385 2.860 8.724 1.00 93.25 97 SER A O 1
ATOM 743 N N . GLN A 1 98 ? 4.283 3.054 9.505 1.00 93.56 98 GLN A N 1
ATOM 744 C CA . GLN A 1 98 ? 3.657 2.672 8.237 1.00 93.56 98 GLN A CA 1
ATOM 745 C C . GLN A 1 98 ? 3.926 3.724 7.159 1.00 93.56 98 GLN A C 1
ATOM 747 O O . GLN A 1 98 ? 4.239 3.374 6.027 1.00 93.56 98 GLN A O 1
ATOM 752 N N . GLY A 1 99 ? 3.864 5.012 7.513 1.00 96.06 99 GLY A N 1
ATOM 753 C CA . GLY A 1 99 ? 4.210 6.093 6.592 1.00 96.06 99 GLY A CA 1
ATOM 754 C C . GLY A 1 99 ? 5.644 5.971 6.071 1.00 96.06 99 GLY A C 1
ATOM 755 O O . GLY A 1 99 ? 5.868 6.075 4.870 1.00 96.06 99 GLY A O 1
ATOM 756 N N . ALA A 1 100 ? 6.607 5.680 6.948 1.00 96.19 100 ALA A N 1
ATOM 757 C CA . ALA A 1 100 ? 8.005 5.480 6.572 1.00 96.19 100 ALA A CA 1
ATOM 758 C C . ALA A 1 100 ? 8.203 4.292 5.617 1.00 96.19 100 ALA A C 1
ATOM 760 O O . ALA A 1 100 ? 8.887 4.430 4.60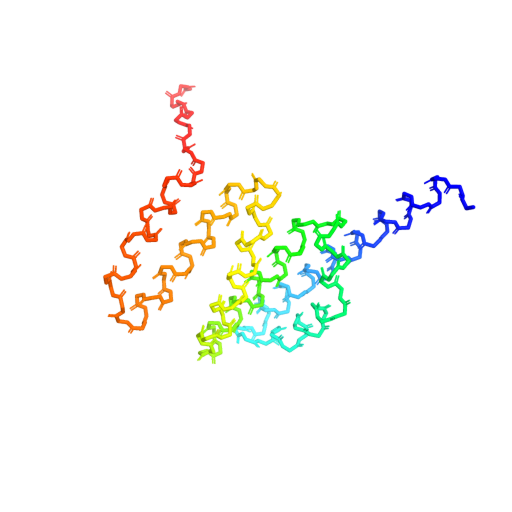3 1.00 96.19 100 ALA A O 1
ATOM 761 N N . HIS A 1 101 ? 7.565 3.155 5.910 1.00 95.69 101 HIS A N 1
ATOM 762 C CA . HIS A 1 101 ? 7.569 1.964 5.051 1.00 95.69 101 HIS A CA 1
ATOM 763 C C . HIS A 1 101 ? 7.027 2.261 3.645 1.00 95.69 101 HIS A C 1
ATOM 765 O O . HIS A 1 101 ? 7.656 1.935 2.637 1.00 95.69 101 HIS A O 1
ATOM 771 N N . VAL A 1 102 ? 5.889 2.950 3.563 1.00 97.12 102 VAL A N 1
ATOM 772 C CA . VAL A 1 102 ? 5.267 3.304 2.281 1.00 97.12 102 VAL A CA 1
ATOM 773 C C . VAL A 1 102 ? 6.135 4.280 1.487 1.00 97.12 102 VAL A C 1
ATOM 775 O O . VAL A 1 102 ? 6.305 4.118 0.281 1.00 97.12 102 VAL A O 1
ATOM 778 N N . VAL A 1 103 ? 6.741 5.268 2.150 1.00 97.69 103 VAL A N 1
ATOM 779 C CA . VAL A 1 103 ? 7.671 6.203 1.498 1.00 97.69 103 VAL A CA 1
ATOM 780 C C . VAL A 1 103 ? 8.909 5.474 0.961 1.00 97.69 103 VAL A C 1
ATOM 782 O O . VAL A 1 103 ? 9.357 5.780 -0.144 1.00 97.69 103 VAL A O 1
ATOM 785 N N . ALA A 1 104 ? 9.433 4.477 1.682 1.00 97.25 104 ALA A N 1
ATOM 786 C CA . ALA A 1 104 ? 10.518 3.633 1.177 1.00 97.25 104 ALA A CA 1
ATOM 787 C C . ALA A 1 104 ? 10.088 2.833 -0.066 1.00 97.25 104 ALA A C 1
ATOM 789 O O . ALA A 1 104 ? 10.839 2.747 -1.037 1.00 97.25 104 ALA A O 1
ATOM 790 N N . SER A 1 105 ? 8.863 2.305 -0.066 1.00 96.81 105 SER A N 1
ATOM 791 C CA . SER A 1 105 ? 8.305 1.555 -1.198 1.00 96.81 105 SER A CA 1
ATOM 792 C C . SER A 1 105 ? 8.116 2.437 -2.441 1.00 96.81 105 SER A C 1
ATOM 794 O O . SER A 1 105 ? 8.478 2.045 -3.550 1.00 96.81 105 SER A O 1
ATOM 796 N N . LEU A 1 106 ? 7.658 3.680 -2.265 1.00 96.75 106 LEU A N 1
ATOM 797 C CA . LEU A 1 106 ? 7.592 4.676 -3.342 1.00 96.75 106 LEU A CA 1
ATOM 798 C C . LEU A 1 106 ? 8.984 5.045 -3.876 1.00 96.75 106 LEU A C 1
ATOM 800 O O . LEU A 1 106 ? 9.165 5.187 -5.086 1.00 96.75 106 LEU A O 1
ATOM 804 N N . ALA A 1 107 ? 9.985 5.157 -2.998 1.00 96.00 107 ALA A N 1
ATOM 805 C CA . ALA A 1 107 ? 11.363 5.385 -3.423 1.00 96.00 107 ALA A CA 1
ATOM 806 C C . ALA A 1 107 ? 11.885 4.235 -4.296 1.00 96.00 107 ALA A C 1
ATOM 808 O O . ALA A 1 107 ? 12.528 4.476 -5.317 1.00 96.00 107 ALA A O 1
ATOM 809 N N . TYR A 1 108 ? 11.571 2.993 -3.922 1.00 94.31 108 TYR A N 1
ATOM 810 C CA . TYR A 1 108 ? 11.929 1.807 -4.694 1.00 94.31 108 TYR A CA 1
ATOM 811 C C . TYR A 1 108 ? 11.294 1.809 -6.095 1.00 94.31 108 TYR A C 1
ATOM 813 O O . TYR A 1 108 ? 11.994 1.549 -7.075 1.00 94.31 108 TYR A O 1
ATOM 821 N N . LEU A 1 109 ? 10.017 2.186 -6.220 1.00 94.50 109 LEU A N 1
ATOM 822 C CA . LEU A 1 109 ? 9.358 2.343 -7.526 1.00 94.50 109 LEU A CA 1
ATOM 823 C C . LEU A 1 109 ? 10.028 3.415 -8.397 1.00 94.50 109 LEU A C 1
ATOM 825 O O . LEU A 1 109 ? 10.299 3.180 -9.578 1.00 94.50 109 LEU A O 1
ATOM 829 N N . ALA A 1 110 ? 10.367 4.565 -7.808 1.00 93.31 110 ALA A N 1
ATOM 830 C CA . ALA A 1 110 ? 11.089 5.623 -8.510 1.00 93.31 110 ALA A CA 1
ATOM 831 C C . ALA A 1 110 ? 12.465 5.139 -9.006 1.00 93.31 110 ALA A C 1
ATOM 833 O O . ALA A 1 110 ? 12.855 5.437 -10.136 1.00 93.31 110 ALA A O 1
ATOM 834 N N . MET A 1 111 ? 13.181 4.340 -8.206 1.00 92.75 111 MET A N 1
ATOM 835 C CA . MET A 1 111 ? 14.453 3.734 -8.618 1.00 92.75 111 MET A CA 1
ATOM 836 C C . MET A 1 111 ? 14.285 2.742 -9.772 1.00 92.75 111 MET A C 1
ATOM 838 O O . MET A 1 111 ? 15.056 2.811 -10.728 1.00 92.75 111 MET A O 1
ATOM 842 N N . GLN A 1 112 ? 13.285 1.853 -9.718 1.00 90.62 112 GLN A N 1
ATOM 843 C CA . GLN A 1 112 ? 13.008 0.907 -10.809 1.00 90.62 112 GLN A CA 1
ATOM 844 C C . GLN A 1 112 ? 12.709 1.622 -12.132 1.00 90.62 112 GLN A C 1
ATOM 846 O O . GLN A 1 112 ? 13.131 1.167 -13.192 1.00 90.62 112 GLN A O 1
ATOM 851 N N . SER A 1 113 ? 12.058 2.784 -12.059 1.00 89.06 113 SER A N 1
ATOM 852 C CA . SER A 1 113 ? 11.745 3.630 -13.215 1.00 89.06 113 SER A CA 1
ATOM 853 C C . SER A 1 113 ? 12.915 4.517 -13.681 1.00 89.06 113 SER A C 1
ATOM 855 O O . SER A 1 113 ? 12.741 5.345 -14.575 1.00 89.06 113 SER A O 1
ATOM 857 N N . GLY A 1 114 ? 14.101 4.405 -13.070 1.00 90.81 114 GLY A N 1
ATOM 858 C CA . GLY A 1 114 ? 15.275 5.228 -13.396 1.00 90.81 114 GLY A CA 1
ATOM 859 C C . GLY A 1 114 ? 15.203 6.680 -12.901 1.00 90.81 114 GLY A C 1
ATOM 860 O O . GLY A 1 114 ? 16.032 7.507 -13.278 1.00 90.81 114 GLY A O 1
ATOM 861 N N . GLN A 1 115 ? 14.239 7.013 -12.041 1.00 90.94 115 GLN A N 1
ATOM 862 C CA . GLN A 1 115 ? 14.008 8.359 -11.509 1.00 90.94 115 GLN A CA 1
ATOM 863 C C . GLN A 1 115 ? 14.793 8.599 -10.209 1.00 90.94 115 GLN A C 1
ATOM 865 O O . GLN A 1 115 ? 14.239 8.969 -9.172 1.00 90.94 115 GLN A O 1
ATOM 870 N N . SER A 1 116 ? 16.113 8.404 -10.244 1.00 85.88 116 SER A N 1
ATOM 871 C CA . SER A 1 116 ? 16.972 8.473 -9.049 1.00 85.88 116 SER A CA 1
ATOM 872 C C . SER A 1 116 ? 16.910 9.820 -8.317 1.00 85.88 116 SER A C 1
ATOM 874 O O . SER A 1 116 ? 16.999 9.860 -7.091 1.00 85.88 116 SER A O 1
ATOM 876 N N . SER A 1 117 ? 16.713 10.928 -9.040 1.00 89.94 117 SER A N 1
ATOM 877 C CA . SER A 1 117 ? 16.548 12.262 -8.443 1.00 89.94 117 SER A CA 1
ATOM 878 C C . SER A 1 117 ? 15.273 12.386 -7.601 1.00 89.94 117 SER A C 1
ATOM 880 O O . SER A 1 117 ? 15.277 13.113 -6.609 1.00 89.94 117 SER A O 1
ATOM 882 N N . ALA A 1 118 ? 14.212 11.658 -7.958 1.00 88.06 118 ALA A N 1
ATOM 883 C CA . ALA A 1 118 ? 12.967 11.594 -7.197 1.00 88.06 118 ALA A CA 1
ATOM 884 C C . ALA A 1 118 ? 13.049 10.593 -6.030 1.00 88.06 118 ALA A C 1
ATOM 886 O O . ALA A 1 118 ? 12.431 10.810 -4.991 1.00 88.06 118 ALA A O 1
ATOM 887 N N . ALA A 1 119 ? 13.847 9.528 -6.163 1.00 92.75 119 ALA A N 1
ATOM 888 C CA . ALA A 1 119 ? 14.003 8.511 -5.123 1.00 92.75 119 ALA A CA 1
ATOM 889 C C . ALA A 1 119 ? 14.766 9.010 -3.882 1.00 92.75 119 ALA A C 1
ATOM 891 O O . ALA A 1 119 ? 14.396 8.683 -2.756 1.00 92.75 119 ALA A O 1
ATOM 892 N N . LEU A 1 120 ? 15.826 9.809 -4.058 1.00 91.56 120 LEU A N 1
ATOM 893 C CA . LEU A 1 120 ? 16.704 10.216 -2.950 1.00 91.56 120 LEU A CA 1
ATOM 894 C C . LEU A 1 120 ? 15.983 10.983 -1.820 1.00 91.56 120 LEU A C 1
ATOM 896 O O . LEU A 1 120 ? 16.171 10.618 -0.656 1.00 91.56 120 LEU A O 1
ATOM 900 N N . PRO A 1 121 ? 15.134 11.995 -2.100 1.00 94.88 121 PRO A N 1
ATOM 901 C CA . PRO A 1 121 ? 14.361 12.663 -1.053 1.00 94.88 121 PRO A CA 1
ATOM 902 C C . PRO A 1 121 ? 13.416 11.712 -0.309 1.00 94.88 121 PRO A C 1
ATOM 904 O O . PRO A 1 121 ? 13.267 11.826 0.907 1.00 94.88 121 PRO A O 1
ATOM 907 N N . LEU A 1 122 ? 12.815 10.751 -1.021 1.00 94.88 122 LEU A N 1
ATOM 908 C CA . LEU A 1 122 ? 11.917 9.758 -0.431 1.00 94.88 122 LEU A CA 1
ATOM 909 C C . LEU A 1 122 ? 12.677 8.838 0.531 1.00 94.88 122 LEU A C 1
ATOM 911 O O . LEU A 1 122 ? 12.238 8.645 1.660 1.00 94.88 122 LEU A O 1
ATOM 915 N N . ILE A 1 123 ? 13.864 8.355 0.153 1.00 93.88 123 ILE A N 1
ATOM 916 C CA . ILE A 1 123 ? 14.724 7.564 1.050 1.00 93.88 123 ILE A CA 1
ATOM 917 C C . ILE A 1 123 ? 15.034 8.348 2.332 1.00 93.88 123 ILE A C 1
ATOM 919 O O . ILE A 1 123 ? 14.895 7.816 3.434 1.00 93.88 123 ILE A O 1
ATOM 923 N N . GLY A 1 124 ? 15.400 9.628 2.207 1.00 92.12 124 GLY A N 1
ATOM 924 C CA . GLY A 1 124 ? 15.654 10.493 3.362 1.00 92.12 124 GLY A CA 1
ATOM 925 C C . GLY A 1 124 ? 14.438 10.617 4.286 1.00 92.12 124 GLY A C 1
ATOM 926 O O . GLY A 1 124 ? 14.566 10.465 5.502 1.00 92.12 124 GLY A O 1
ATOM 927 N N . ALA A 1 125 ? 13.250 10.828 3.716 1.00 91.94 125 ALA A N 1
ATOM 928 C CA . ALA A 1 125 ? 12.002 10.904 4.469 1.00 91.94 125 ALA A CA 1
ATOM 929 C C . ALA A 1 125 ? 11.634 9.568 5.143 1.00 91.94 125 ALA A C 1
ATOM 931 O O . ALA A 1 125 ? 11.200 9.570 6.295 1.00 91.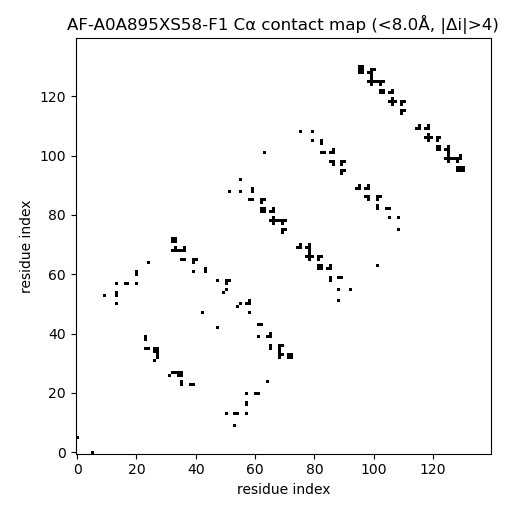94 125 ALA A O 1
ATOM 932 N N . ALA A 1 126 ? 11.860 8.428 4.484 1.00 93.44 126 ALA A N 1
ATOM 933 C CA . ALA A 1 126 ? 11.641 7.107 5.071 1.00 93.44 126 ALA A CA 1
ATOM 934 C C . ALA A 1 126 ? 12.565 6.848 6.271 1.00 93.44 126 ALA A C 1
ATOM 936 O O . ALA A 1 126 ? 12.109 6.383 7.316 1.00 93.44 126 ALA A O 1
ATOM 937 N N . ILE A 1 127 ? 13.848 7.208 6.168 1.00 93.12 127 ILE A N 1
ATOM 938 C CA . ILE A 1 127 ? 14.811 7.080 7.274 1.00 93.12 127 ILE A CA 1
ATOM 939 C C . ILE A 1 127 ? 14.385 7.951 8.458 1.00 93.12 127 ILE A C 1
ATOM 941 O O . ILE A 1 127 ? 14.340 7.477 9.589 1.00 93.12 127 ILE A O 1
ATOM 945 N N . GLN A 1 128 ? 14.019 9.210 8.207 1.00 90.31 128 GLN A N 1
ATOM 946 C CA . GLN A 1 128 ? 13.549 10.117 9.257 1.00 90.31 128 GLN A CA 1
ATOM 947 C C . GLN A 1 128 ? 12.227 9.655 9.875 1.00 90.31 128 GLN A C 1
ATOM 949 O O . GLN A 1 128 ? 11.988 9.876 11.059 1.00 90.31 128 GLN A O 1
ATOM 954 N N . GLY A 1 129 ? 11.342 9.046 9.087 1.00 85.88 129 GLY A N 1
ATOM 955 C CA . GLY A 1 129 ? 10.060 8.522 9.543 1.00 85.88 129 GLY A CA 1
ATOM 956 C C . GLY A 1 129 ? 10.180 7.218 10.331 1.00 85.88 129 GLY A C 1
ATOM 957 O O . GLY A 1 129 ? 9.322 6.935 11.166 1.00 85.88 129 GLY A O 1
ATOM 958 N N . SER A 1 130 ? 11.231 6.437 10.093 1.00 84.25 130 SER A N 1
ATOM 959 C CA . SER A 1 130 ? 11.413 5.139 10.734 1.00 84.25 130 SER A CA 1
ATOM 960 C C . SER A 1 130 ? 11.587 5.301 12.248 1.00 84.25 130 SER A C 1
ATOM 962 O O . SER A 1 130 ? 12.232 6.255 12.693 1.00 84.25 130 SER A O 1
ATOM 964 N N . PRO A 1 131 ? 11.007 4.407 13.070 1.00 77.12 131 PRO A N 1
ATOM 965 C CA . PRO A 1 131 ? 11.291 4.415 14.496 1.00 77.12 131 PRO A CA 1
ATOM 966 C C . PRO A 1 131 ? 12.798 4.235 14.684 1.00 77.12 131 PRO A C 1
ATOM 968 O O . PRO A 1 131 ? 13.388 3.309 14.125 1.00 77.12 131 PRO A O 1
ATOM 971 N N . SER A 1 132 ? 13.428 5.131 15.445 1.00 68.94 132 SER A N 1
ATOM 972 C CA . SER A 1 132 ? 14.825 4.957 15.826 1.00 68.94 132 SER A CA 1
ATOM 973 C C . SER A 1 132 ? 14.956 3.593 16.491 1.00 68.94 132 SER A C 1
ATOM 975 O O . SER A 1 132 ? 14.216 3.305 17.433 1.00 68.94 132 SER A O 1
ATOM 977 N N . ALA A 1 133 ? 15.885 2.761 16.022 1.00 56.44 133 ALA A N 1
ATOM 978 C CA . ALA A 1 133 ? 16.315 1.611 16.796 1.00 56.44 133 ALA A CA 1
ATOM 979 C C . ALA A 1 133 ? 16.901 2.164 18.100 1.00 56.44 133 ALA A C 1
ATOM 981 O O . ALA A 1 133 ? 18.043 2.618 18.137 1.00 56.44 133 ALA A O 1
ATOM 982 N N . THR A 1 134 ? 16.098 2.229 19.161 1.00 47.06 134 THR A N 1
ATOM 983 C CA . THR A 1 134 ? 16.626 2.436 20.502 1.00 47.06 134 THR A CA 1
ATOM 984 C C . THR A 1 134 ? 17.561 1.274 20.761 1.00 47.06 134 THR A C 1
ATOM 986 O O . THR A 1 134 ? 17.140 0.123 20.843 1.00 47.06 134 THR A O 1
ATOM 989 N N . HIS A 1 135 ? 18.839 1.625 20.801 1.00 42.75 135 HIS A N 1
ATOM 990 C CA . HIS A 1 135 ? 19.969 0.850 21.263 1.00 42.75 135 HIS A CA 1
ATOM 991 C C . HIS A 1 135 ? 19.617 0.279 22.645 1.00 42.75 135 HIS A C 1
ATOM 993 O O . HIS A 1 135 ? 19.832 0.928 23.664 1.00 42.75 135 HIS A O 1
ATOM 999 N N . SER A 1 136 ? 18.975 -0.892 22.680 1.00 41.16 136 SER A N 1
ATOM 1000 C CA . SER A 1 136 ? 18.844 -1.664 23.907 1.00 41.16 136 SER A CA 1
ATOM 1001 C C . SER A 1 136 ? 20.183 -2.354 24.081 1.00 41.16 136 SER A C 1
ATOM 1003 O O . SER A 1 136 ? 20.564 -3.218 23.292 1.00 41.16 136 SER A O 1
ATOM 1005 N N . GLU A 1 137 ? 20.924 -1.832 25.044 1.00 41.34 137 GLU A N 1
ATOM 1006 C CA . GLU A 1 137 ? 22.291 -2.180 25.364 1.00 41.34 137 GLU A CA 1
ATOM 1007 C C . GLU A 1 137 ? 22.504 -3.689 25.458 1.00 41.34 137 GLU A C 1
ATOM 1009 O O . GLU A 1 137 ? 21.749 -4.436 26.082 1.00 41.34 137 GLU A O 1
ATOM 1014 N N . ILE A 1 138 ? 23.626 -4.092 24.872 1.00 46.31 138 ILE A N 1
ATOM 1015 C CA . ILE A 1 138 ? 24.456 -5.192 25.333 1.00 46.31 138 ILE A CA 1
ATOM 1016 C C . ILE A 1 138 ? 24.807 -4.886 26.799 1.00 46.31 138 ILE A C 1
ATOM 1018 O O . ILE A 1 138 ? 25.781 -4.195 27.085 1.00 46.31 138 ILE A O 1
ATOM 1022 N N . ALA A 1 139 ? 23.969 -5.344 27.721 1.00 44.28 139 ALA A N 1
ATOM 1023 C CA . ALA A 1 139 ? 24.262 -5.424 29.142 1.00 44.28 139 ALA A CA 1
ATOM 1024 C C . ALA A 1 139 ? 23.627 -6.713 29.676 1.00 44.28 139 ALA A C 1
ATOM 1026 O O . ALA A 1 139 ? 22.453 -6.752 30.044 1.00 44.28 139 ALA A O 1
ATOM 1027 N N . GLY A 1 140 ? 24.426 -7.776 29.646 1.00 38.66 140 GLY A N 1
ATOM 1028 C CA . GLY A 1 140 ? 24.147 -9.103 30.184 1.00 38.66 140 GLY A CA 1
ATOM 1029 C C . GLY A 1 140 ? 25.408 -9.942 30.123 1.00 38.66 140 GLY A C 1
ATOM 1030 O O . GLY A 1 140 ? 25.855 -10.201 28.985 1.00 38.66 140 GLY A O 1
#

Mean predicted aligned error: 7.06 Å

Foldseek 3Di:
DDPVVVVVVLVVVLVVLVVVLVVLVVQCVVPHALRSQVVLVVVCVPCLVVCLPRPLPSSLSSLQSNLRSCVSVVVLVSSLVSLVVSLVSCVVVVVLQSNLVSLQVNLVSCVVVVNPVVNPVSPVSSVVSHDPPPCPDPDD

Secondary structure (DSSP, 8-state):
--HHHHHHHHHHHHHHHHHHHHHHHHHHHHH-TTSSHHHHHHHHHHHHHHHHHH-HHHHHHHHHHHHHHHHHTT-HHHHHHHHHHHHHHHHHHT-HHHHHHHHHHHHHHHHHTT-HHHHHHHHHHHHHHSPP--------

Sequence (140 aa):
MSTKDSDRIESSGATEATAKLSELRALDHRHGAGVAFPEVMTYLRAELRHLEKSEPRTAMSLLDLAAYEAVDLRADATAQALYEQTLMIAIRSGSRSQGAHVVASLAYLAMQSGQSSAALPLIGAAIQGSPSATHSEIAG